Protein AF-A0A7H1JC84-F1 (afdb_monomer)

InterPro domains:
  IPR008407 Branched-chain amino acid transport, AzlD [PF05437] (3-48)

Organism: NCBI:txid383750

pLDDT: mean 79.56, std 14.47, range [38.78, 94.06]

Structure (mmCIF, N/CA/C/O backbone):
data_AF-A0A7H1JC84-F1
#
_entry.id   AF-A0A7H1JC84-F1
#
loop_
_atom_site.group_PDB
_atom_site.id
_atom_site.type_symbol
_atom_site.label_atom_id
_atom_site.label_alt_id
_atom_site.label_comp_id
_atom_site.label_asym_id
_atom_site.label_entity_id
_atom_site.label_seq_id
_atom_site.pdbx_PDB_ins_code
_atom_site.Cartn_x
_atom_site.Cartn_y
_atom_site.Cartn_z
_atom_site.occupancy
_atom_site.B_iso_or_equiv
_atom_site.auth_seq_id
_atom_site.auth_comp_id
_atom_site.auth_asym_id
_atom_site.auth_atom_id
_atom_site.pdbx_PDB_model_num
ATOM 1 N N . MET A 1 1 ? 23.171 -6.701 4.945 1.00 38.78 1 MET A N 1
ATOM 2 C CA . MET A 1 1 ? 21.926 -5.999 4.568 1.00 38.78 1 MET 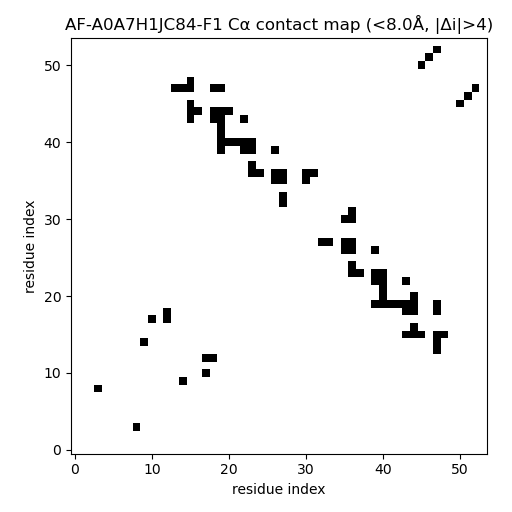A CA 1
ATOM 3 C C . MET A 1 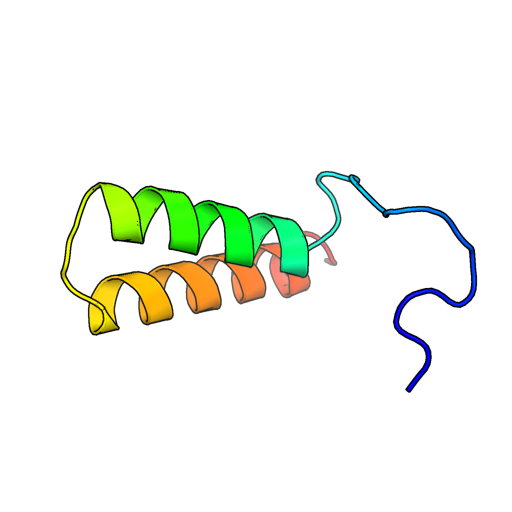1 ? 22.242 -4.518 4.481 1.00 38.78 1 MET A C 1
ATOM 5 O O . MET A 1 1 ? 22.266 -3.842 5.499 1.00 38.78 1 MET A O 1
ATOM 9 N N . THR A 1 2 ? 22.606 -4.031 3.300 1.00 48.50 2 THR A N 1
ATOM 10 C CA . THR A 1 2 ? 22.840 -2.603 3.071 1.00 48.50 2 THR A CA 1
ATOM 11 C C . THR A 1 2 ? 21.506 -1.970 2.703 1.00 48.50 2 THR A C 1
ATOM 13 O O . THR A 1 2 ? 20.922 -2.295 1.676 1.00 48.50 2 THR A O 1
ATOM 16 N N . LEU A 1 3 ? 21.001 -1.097 3.577 1.00 58.56 3 LEU A N 1
ATOM 17 C CA . LEU A 1 3 ? 19.732 -0.387 3.384 1.00 58.56 3 LEU A CA 1
ATOM 18 C C . LEU A 1 3 ? 19.736 0.487 2.113 1.00 58.56 3 LEU A C 1
ATOM 20 O O . LEU A 1 3 ? 18.672 0.773 1.580 1.00 58.56 3 LEU A O 1
ATOM 24 N N . MET A 1 4 ? 20.918 0.867 1.607 1.00 56.41 4 MET A N 1
ATOM 25 C CA . MET A 1 4 ? 21.120 1.667 0.394 1.00 56.41 4 MET A CA 1
ATOM 26 C C . MET A 1 4 ? 22.496 1.371 -0.230 1.00 56.41 4 MET A C 1
ATOM 28 O O . MET A 1 4 ? 23.482 1.987 0.169 1.00 56.41 4 MET A O 1
ATOM 32 N N . PRO A 1 5 ? 22.616 0.451 -1.200 1.00 61.03 5 PRO A N 1
ATOM 33 C CA . PRO A 1 5 ? 23.880 0.236 -1.907 1.00 61.03 5 PRO A CA 1
ATOM 34 C C . PRO A 1 5 ? 24.220 1.358 -2.906 1.00 61.03 5 PRO A C 1
ATOM 36 O O . PRO A 1 5 ? 25.368 1.447 -3.318 1.00 61.03 5 PRO A O 1
ATOM 39 N N . ASN A 1 6 ? 23.258 2.222 -3.268 1.00 62.88 6 ASN A N 1
ATOM 40 C CA . ASN A 1 6 ? 23.423 3.224 -4.329 1.00 62.88 6 ASN A CA 1
ATOM 41 C C . ASN A 1 6 ? 23.144 4.680 -3.892 1.00 62.88 6 ASN A C 1
ATOM 43 O O . ASN A 1 6 ? 23.016 5.535 -4.751 1.00 62.88 6 ASN A O 1
ATOM 47 N N . GLN A 1 7 ? 22.999 4.977 -2.590 1.00 62.91 7 GLN A N 1
ATOM 48 C CA . GLN A 1 7 ? 22.701 6.319 -2.022 1.00 62.91 7 GLN A CA 1
ATOM 49 C C . GLN A 1 7 ? 21.447 7.063 -2.535 1.00 62.91 7 GLN A C 1
ATOM 51 O O . GLN A 1 7 ? 21.111 8.114 -1.992 1.00 62.91 7 GLN A O 1
ATOM 56 N N . TYR A 1 8 ? 20.713 6.525 -3.506 1.00 64.56 8 TYR A N 1
ATOM 57 C CA . TYR A 1 8 ? 19.458 7.098 -3.977 1.00 64.56 8 TYR A CA 1
ATOM 58 C C . TYR A 1 8 ? 18.278 6.434 -3.275 1.00 64.56 8 TYR A C 1
ATOM 60 O O . TYR A 1 8 ? 18.152 5.207 -3.254 1.00 64.56 8 TYR A O 1
ATOM 68 N N . ILE A 1 9 ? 17.395 7.255 -2.705 1.00 60.50 9 ILE A N 1
ATOM 69 C CA . ILE A 1 9 ? 16.052 6.797 -2.373 1.00 60.50 9 ILE A CA 1
ATOM 70 C C . ILE A 1 9 ? 15.315 6.701 -3.700 1.00 60.50 9 ILE A C 1
ATOM 72 O O . ILE A 1 9 ? 15.056 7.717 -4.346 1.00 60.50 9 ILE A O 1
ATOM 76 N N . ASP A 1 10 ? 15.011 5.476 -4.111 1.00 62.75 10 ASP A N 1
ATOM 77 C CA . ASP A 1 10 ? 14.262 5.210 -5.330 1.00 62.75 10 ASP A CA 1
ATOM 78 C C . ASP A 1 10 ? 12.782 5.564 -5.092 1.00 62.75 10 ASP A C 1
ATOM 80 O O . ASP A 1 10 ? 11.928 4.703 -4.860 1.00 62.75 10 ASP A O 1
ATOM 84 N N . PHE A 1 11 ? 12.494 6.873 -5.088 1.00 62.31 11 PHE A N 1
ATOM 85 C CA . PHE A 1 11 ? 11.155 7.477 -5.068 1.00 62.31 11 PHE A CA 1
ATOM 86 C C . PHE A 1 11 ? 10.447 7.324 -6.423 1.00 62.31 11 PHE A C 1
ATOM 88 O O . PHE A 1 11 ? 9.647 8.164 -6.833 1.00 62.31 11 PHE A O 1
ATOM 95 N N . SER A 1 12 ? 10.756 6.260 -7.155 1.00 67.06 12 SER A N 1
ATOM 96 C CA . SER A 1 12 ? 10.043 5.928 -8.370 1.00 67.06 12 SER A CA 1
ATOM 97 C C . SER A 1 12 ? 8.665 5.382 -8.004 1.00 67.06 12 SER A C 1
ATOM 99 O O . SER A 1 12 ? 8.538 4.472 -7.182 1.00 67.06 12 SER A O 1
ATOM 101 N N . LEU A 1 13 ? 7.623 5.904 -8.654 1.00 66.69 13 LEU A N 1
ATOM 102 C CA . LEU A 1 13 ? 6.270 5.336 -8.615 1.00 66.69 13 LEU A CA 1
ATOM 103 C C . LEU A 1 13 ? 6.233 3.888 -9.140 1.00 66.69 13 LEU A C 1
ATOM 105 O O . LEU A 1 13 ? 5.244 3.198 -8.932 1.00 66.69 13 LEU A O 1
ATOM 109 N N . SER A 1 14 ? 7.317 3.403 -9.752 1.00 68.69 14 SER A N 1
ATOM 110 C CA . SER A 1 14 ? 7.503 1.998 -10.119 1.00 68.69 14 SER A CA 1
ATOM 111 C C . SER A 1 14 ? 8.024 1.123 -8.975 1.00 68.69 14 SER A C 1
ATOM 113 O O . SER A 1 14 ? 8.221 -0.071 -9.179 1.00 68.69 14 SER A O 1
ATOM 115 N N . ASN A 1 15 ? 8.286 1.673 -7.784 1.00 80.00 15 ASN A N 1
ATOM 116 C CA . ASN A 1 15 ? 8.737 0.889 -6.641 1.00 80.00 15 ASN A CA 1
ATOM 117 C C . ASN A 1 15 ? 7.526 0.293 -5.895 1.00 80.00 15 ASN A C 1
ATOM 119 O O . ASN A 1 15 ? 6.854 1.005 -5.137 1.00 80.00 15 ASN A O 1
AT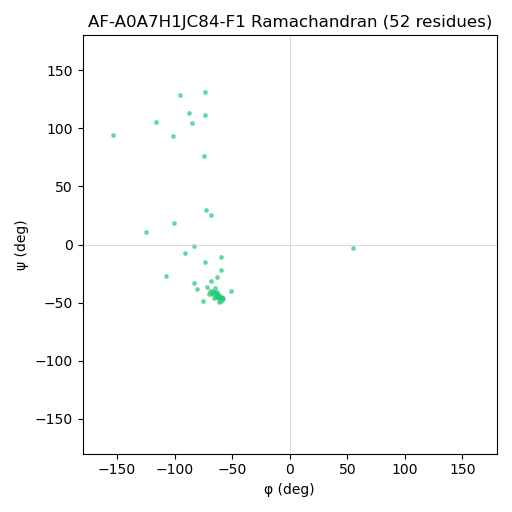OM 123 N N . PRO A 1 16 ? 7.249 -1.018 -6.039 1.00 82.25 16 PRO A N 1
ATOM 124 C CA . PRO A 1 16 ? 6.064 -1.635 -5.449 1.00 82.25 16 PRO A CA 1
ATOM 125 C C . PRO A 1 16 ? 6.072 -1.583 -3.918 1.00 82.25 16 PRO A C 1
ATOM 127 O O . PRO A 1 16 ? 5.010 -1.533 -3.298 1.00 82.25 16 PRO A O 1
ATOM 130 N N . TRP A 1 17 ? 7.255 -1.550 -3.295 1.00 84.69 17 TRP A N 1
ATOM 131 C CA . TRP A 1 17 ? 7.394 -1.437 -1.843 1.00 84.69 17 TRP A CA 1
ATOM 132 C C . TRP A 1 17 ? 6.910 -0.079 -1.336 1.00 84.69 17 TRP A C 1
ATOM 134 O O . TRP A 1 17 ? 6.221 -0.012 -0.320 1.00 84.69 17 TRP A O 1
ATOM 144 N N . LEU A 1 18 ? 7.230 0.992 -2.067 1.00 85.50 18 LEU A N 1
ATOM 145 C CA . LEU A 1 18 ? 6.827 2.350 -1.716 1.00 85.50 18 LEU A CA 1
ATO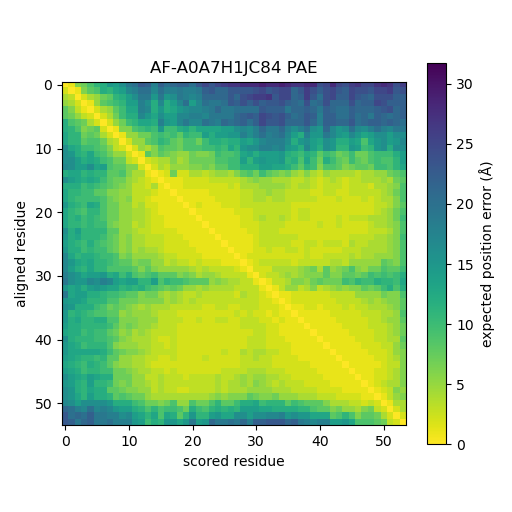M 146 C C . LEU A 1 18 ? 5.319 2.539 -1.907 1.00 85.50 18 LEU A C 1
ATOM 148 O O . LEU A 1 18 ? 4.658 3.073 -1.020 1.00 85.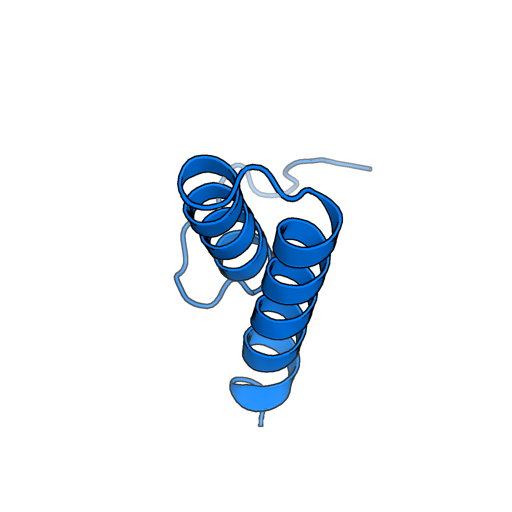50 18 LEU A O 1
ATOM 152 N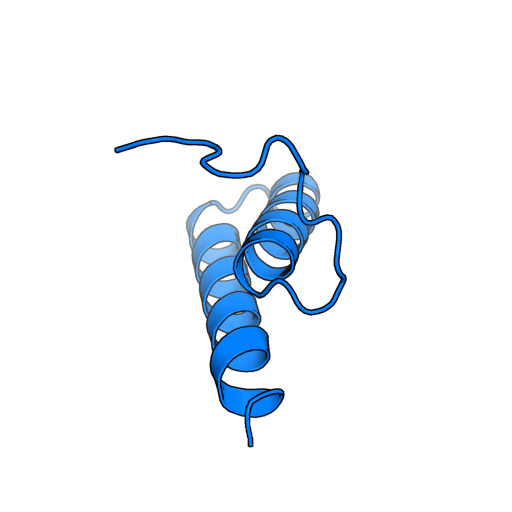 N . LEU A 1 19 ? 4.764 2.020 -3.006 1.00 87.25 19 LEU A N 1
ATOM 153 C CA . LEU A 1 19 ? 3.318 2.020 -3.250 1.00 87.25 19 LEU A CA 1
ATOM 154 C C . LEU A 1 19 ? 2.544 1.245 -2.175 1.00 87.25 19 LEU A C 1
ATOM 156 O O . LEU A 1 19 ? 1.554 1.753 -1.649 1.00 87.25 19 LEU A O 1
ATOM 160 N N . GLY A 1 20 ? 3.007 0.045 -1.811 1.00 90.00 20 GLY A N 1
ATOM 161 C CA . GLY A 1 20 ? 2.384 -0.760 -0.757 1.00 90.00 20 GLY A CA 1
ATOM 162 C C . GLY A 1 20 ? 2.433 -0.076 0.612 1.00 90.00 20 GLY A C 1
ATOM 163 O O . GLY A 1 20 ? 1.419 -0.018 1.310 1.00 90.00 20 GLY A O 1
ATOM 164 N N . ALA A 1 21 ? 3.582 0.502 0.979 1.00 89.38 21 ALA A N 1
ATOM 165 C CA . ALA A 1 21 ? 3.742 1.239 2.232 1.00 89.38 21 ALA A CA 1
ATOM 166 C C . ALA A 1 21 ? 2.869 2.502 2.280 1.00 89.38 21 ALA A C 1
ATOM 168 O O . ALA A 1 21 ? 2.240 2.775 3.302 1.00 89.38 21 ALA A O 1
ATOM 169 N N . LEU A 1 22 ? 2.784 3.245 1.174 1.00 91.12 22 LEU A N 1
ATOM 170 C CA . LEU A 1 22 ? 1.972 4.456 1.081 1.00 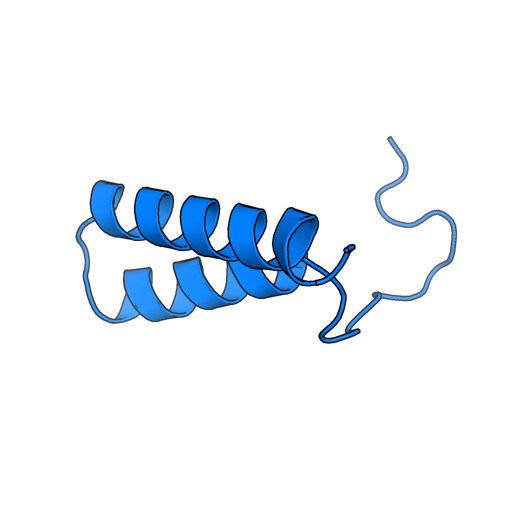91.12 22 LEU A CA 1
ATOM 171 C C . LEU A 1 22 ? 0.475 4.131 1.148 1.00 91.12 22 LEU A C 1
ATOM 173 O O . LEU A 1 22 ? -0.259 4.781 1.890 1.00 91.12 22 LEU A O 1
ATOM 177 N N . ALA A 1 23 ? 0.027 3.080 0.457 1.00 91.06 23 ALA A N 1
ATOM 178 C CA . ALA A 1 23 ? -1.353 2.612 0.541 1.00 91.06 23 ALA A CA 1
ATOM 179 C C . ALA A 1 23 ? -1.720 2.146 1.956 1.00 91.06 23 ALA A C 1
ATOM 181 O O . ALA A 1 23 ? -2.774 2.527 2.466 1.00 91.06 23 ALA A O 1
ATOM 182 N N . ALA A 1 24 ? -0.841 1.382 2.614 1.00 92.38 24 ALA A N 1
ATOM 183 C CA . ALA A 1 24 ? -1.026 0.983 4.007 1.00 92.38 24 ALA A CA 1
ATOM 184 C C . ALA A 1 24 ? -1.079 2.203 4.937 1.00 92.38 24 ALA A C 1
ATOM 186 O O . ALA A 1 24 ? -1.952 2.290 5.792 1.00 92.38 24 ALA A O 1
ATOM 187 N N . PHE A 1 25 ? -0.201 3.186 4.755 1.00 91.50 25 PHE A N 1
ATOM 188 C CA . PHE A 1 25 ? -0.201 4.391 5.579 1.00 91.50 25 PHE A CA 1
ATOM 189 C C . PHE A 1 25 ? -1.513 5.176 5.445 1.00 91.50 25 PHE A C 1
ATOM 191 O O . PHE A 1 25 ? -2.161 5.473 6.449 1.00 91.50 25 PHE A O 1
ATOM 198 N N . VAL A 1 26 ? -1.964 5.433 4.213 1.00 92.44 26 VAL A N 1
ATOM 199 C CA . VAL A 1 26 ? -3.219 6.156 3.951 1.00 92.44 26 VAL A CA 1
ATOM 200 C C . VAL A 1 26 ? -4.424 5.395 4.515 1.00 92.44 26 VAL A C 1
ATOM 202 O O . VAL A 1 26 ? -5.254 5.981 5.214 1.00 92.44 26 VAL A O 1
ATOM 205 N N . PHE A 1 27 ? -4.505 4.081 4.284 1.00 92.00 27 PHE A N 1
ATOM 206 C CA . PHE A 1 27 ? -5.603 3.269 4.815 1.00 92.00 27 PHE A CA 1
ATOM 207 C C . PHE A 1 27 ? -5.563 3.113 6.333 1.00 92.00 27 PHE A C 1
ATOM 209 O O . PHE A 1 27 ? -6.623 3.006 6.940 1.00 92.00 27 PHE A O 1
ATOM 216 N N . GLY A 1 28 ? -4.383 3.102 6.952 1.00 90.31 28 GLY A N 1
ATOM 217 C CA . GLY A 1 28 ? -4.227 3.009 8.404 1.00 90.31 28 GLY A CA 1
ATOM 218 C C . GLY A 1 28 ? -4.627 4.291 9.123 1.00 90.31 28 GLY A C 1
ATOM 219 O O . GLY A 1 28 ? -5.244 4.230 10.185 1.00 90.31 28 GLY A O 1
ATOM 220 N N . VAL A 1 29 ? -4.336 5.448 8.520 1.00 90.94 29 VAL A N 1
ATOM 221 C CA . VAL A 1 29 ? -4.773 6.754 9.038 1.00 90.94 29 VAL A CA 1
ATOM 222 C C . VAL A 1 29 ? -6.287 6.912 8.905 1.00 90.94 29 VAL A C 1
ATOM 224 O O . VAL A 1 29 ? -6.932 7.407 9.827 1.00 90.94 29 VAL A O 1
ATOM 227 N N . TRP A 1 30 ? -6.876 6.462 7.793 1.00 89.69 30 TRP A N 1
ATOM 228 C CA . TRP A 1 30 ? -8.324 6.555 7.597 1.00 89.69 30 TRP A CA 1
ATOM 229 C C . TRP A 1 30 ? -9.091 5.520 8.429 1.00 89.69 30 TRP A C 1
ATOM 231 O O . TRP A 1 30 ? -10.056 5.845 9.123 1.00 89.69 30 TRP A O 1
ATOM 241 N N . ARG A 1 31 ? -8.660 4.260 8.379 1.00 79.50 31 ARG A N 1
ATOM 242 C CA . ARG A 1 31 ? -9.305 3.132 9.045 1.00 79.50 31 ARG A CA 1
ATOM 243 C C . ARG A 1 31 ? -8.336 2.581 10.085 1.00 79.50 31 ARG A C 1
ATOM 245 O O . ARG A 1 31 ? -7.407 1.853 9.752 1.00 79.50 31 ARG A O 1
ATOM 252 N N . GLN A 1 32 ? -8.605 2.853 11.361 1.00 84.44 32 GLN A N 1
ATOM 253 C CA . GLN A 1 32 ? -7.820 2.363 12.510 1.00 84.44 32 GLN A CA 1
ATOM 254 C C . GLN A 1 32 ? -7.938 0.834 12.738 1.00 84.44 32 GLN A C 1
ATOM 256 O O . GLN A 1 32 ? -7.771 0.332 13.846 1.00 84.44 32 GLN A O 1
ATOM 261 N N . GLN A 1 33 ? -8.250 0.066 11.691 1.00 87.81 33 GLN A N 1
ATOM 262 C CA . GLN A 1 33 ? -8.358 -1.388 11.701 1.00 87.81 33 GLN A CA 1
ATOM 263 C C . GLN A 1 33 ? -7.084 -1.987 11.100 1.00 87.81 33 GLN A C 1
ATOM 265 O O . GLN A 1 33 ? -7.000 -2.191 9.890 1.00 87.81 33 GLN A O 1
ATOM 270 N N . GLN A 1 34 ? -6.115 -2.311 11.960 1.00 86.62 34 GLN A N 1
ATOM 271 C CA . GLN A 1 34 ? -4.771 -2.767 11.571 1.00 86.62 34 GLN A CA 1
ATOM 272 C C . GLN A 1 34 ? -4.769 -3.932 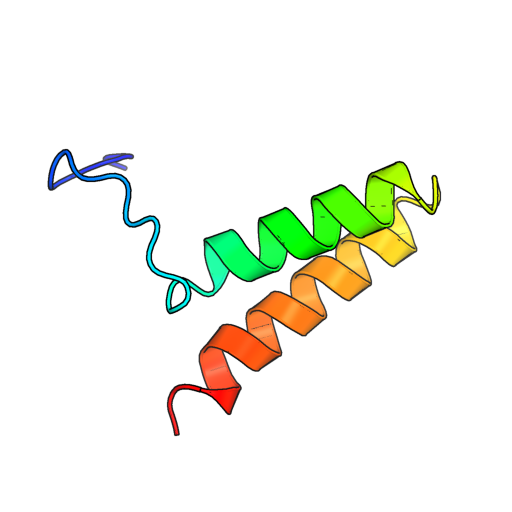10.565 1.00 86.62 34 GLN A C 1
ATOM 274 O O . GLN A 1 34 ? -3.978 -3.931 9.625 1.00 86.62 34 GLN A O 1
ATOM 279 N N . LEU A 1 35 ? -5.676 -4.906 10.714 1.00 91.81 35 LEU A N 1
ATOM 280 C CA . LEU A 1 35 ? -5.776 -6.046 9.792 1.00 91.81 35 LEU A CA 1
ATOM 281 C C . LEU A 1 35 ? -6.136 -5.614 8.363 1.00 91.81 35 LEU A C 1
ATOM 283 O O . LEU A 1 35 ? -5.539 -6.101 7.405 1.00 91.81 35 LEU A O 1
ATOM 287 N N . LEU A 1 36 ? -7.075 -4.675 8.221 1.00 88.19 36 LEU A N 1
ATOM 288 C CA . LEU A 1 36 ? -7.485 -4.139 6.922 1.00 88.19 36 LEU A CA 1
ATOM 289 C C . LEU A 1 36 ? -6.349 -3.345 6.281 1.00 88.19 36 LEU A C 1
ATOM 291 O O . LEU A 1 36 ? -6.094 -3.483 5.089 1.00 88.19 36 LEU A O 1
ATOM 295 N N . THR A 1 37 ? -5.624 -2.570 7.084 1.00 92.00 37 THR A N 1
ATOM 296 C CA . THR A 1 37 ? -4.451 -1.818 6.641 1.00 92.00 37 THR A CA 1
ATOM 297 C C . THR A 1 37 ? -3.372 -2.729 6.057 1.00 92.00 37 THR A C 1
ATOM 299 O O . THR A 1 37 ? -2.852 -2.458 4.973 1.00 92.00 37 THR A O 1
ATOM 302 N N . ILE A 1 38 ? -3.065 -3.832 6.747 1.00 91.25 38 ILE A N 1
ATOM 303 C CA . ILE A 1 38 ? -2.071 -4.811 6.295 1.00 91.25 38 ILE A CA 1
ATOM 304 C C . ILE A 1 38 ? -2.545 -5.503 5.015 1.00 91.25 38 ILE A C 1
ATOM 306 O O . ILE A 1 38 ? -1.776 -5.597 4.060 1.00 91.25 38 ILE A O 1
ATOM 310 N N . GLN A 1 39 ? -3.807 -5.942 4.956 1.00 94.06 39 GLN A N 1
ATOM 311 C CA . GLN A 1 39 ? -4.356 -6.579 3.755 1.00 94.06 39 GLN A CA 1
ATOM 312 C C . GLN A 1 39 ? -4.295 -5.658 2.534 1.00 94.06 39 GLN A C 1
ATOM 314 O O .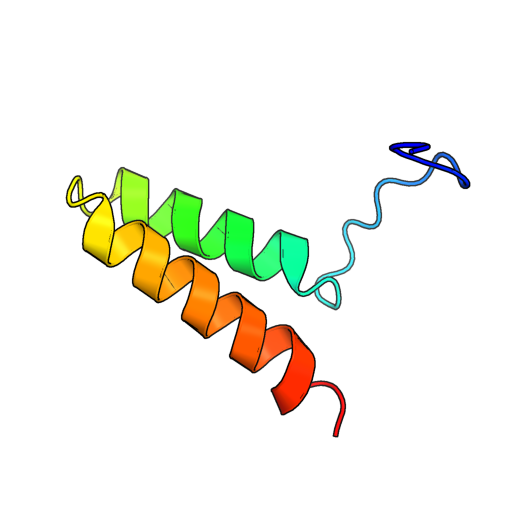 GLN A 1 39 ? -3.852 -6.088 1.470 1.00 94.06 39 GLN A O 1
ATOM 319 N N . VAL A 1 40 ? -4.688 -4.391 2.688 1.00 92.56 40 VAL A N 1
ATOM 320 C CA . VAL A 1 40 ? -4.637 -3.406 1.601 1.00 92.56 40 VAL A CA 1
ATOM 321 C C . VAL A 1 40 ? -3.195 -3.137 1.168 1.00 92.56 40 VAL A C 1
ATOM 323 O O . VAL A 1 40 ? -2.913 -3.152 -0.028 1.00 92.56 40 VAL A O 1
ATOM 326 N N . GLY A 1 41 ? -2.268 -2.961 2.115 1.00 92.25 41 GLY A N 1
ATOM 327 C CA . GLY A 1 41 ? -0.849 -2.764 1.807 1.00 92.25 41 GLY A CA 1
ATOM 328 C C . GLY A 1 41 ? -0.244 -3.924 1.014 1.00 92.25 41 GLY A C 1
ATOM 329 O O . GLY A 1 41 ? 0.425 -3.706 0.003 1.00 92.25 41 GLY A O 1
ATOM 330 N N . VAL A 1 42 ? -0.527 -5.162 1.430 1.00 92.56 42 VAL A N 1
ATOM 331 C CA . VAL A 1 42 ? -0.053 -6.374 0.743 1.00 92.56 42 VAL A CA 1
ATOM 332 C C . VAL A 1 42 ? -0.702 -6.522 -0.636 1.00 92.56 42 VAL A C 1
ATOM 334 O O . VAL A 1 42 ? 0.001 -6.834 -1.596 1.00 92.56 42 VAL A O 1
ATOM 337 N N . LEU A 1 43 ? -2.005 -6.255 -0.775 1.00 93.62 43 LEU A N 1
ATOM 338 C CA . LEU A 1 43 ? -2.693 -6.290 -2.072 1.00 93.62 43 LEU A CA 1
ATOM 339 C C . LEU A 1 43 ? -2.086 -5.294 -3.062 1.00 93.62 43 LEU A C 1
ATOM 341 O O . LEU A 1 43 ? -1.761 -5.671 -4.187 1.00 93.62 43 LEU A O 1
ATOM 345 N N . VAL A 1 44 ? -1.887 -4.044 -2.639 1.00 91.56 44 VAL A N 1
ATOM 346 C CA . VAL A 1 44 ? -1.292 -3.005 -3.489 1.00 91.56 44 VAL A CA 1
ATOM 347 C C . VAL A 1 44 ? 0.142 -3.362 -3.864 1.00 91.56 44 VAL A C 1
ATOM 349 O O . VAL A 1 44 ? 0.514 -3.217 -5.025 1.00 91.56 44 VAL A O 1
ATOM 352 N N . PHE A 1 45 ? 0.928 -3.896 -2.926 1.00 90.69 45 PHE A N 1
ATOM 353 C CA . PHE A 1 45 ? 2.270 -4.391 -3.223 1.00 90.69 45 PHE A CA 1
ATOM 354 C C . PHE A 1 45 ? 2.256 -5.484 -4.301 1.00 90.69 45 PHE A C 1
ATOM 356 O O . PHE A 1 45 ? 3.038 -5.420 -5.248 1.00 90.69 45 PHE A O 1
ATOM 363 N N . PHE A 1 46 ? 1.365 -6.474 -4.184 1.00 89.94 46 PHE A N 1
ATOM 364 C CA . PHE A 1 46 ? 1.253 -7.555 -5.165 1.00 89.94 46 PHE A CA 1
ATOM 365 C C . PHE A 1 46 ? 0.824 -7.035 -6.539 1.00 89.94 46 PHE A C 1
ATOM 367 O O . PHE A 1 46 ? 1.442 -7.388 -7.541 1.00 89.94 46 PHE A O 1
ATOM 374 N N . VAL A 1 47 ? -0.179 -6.159 -6.601 1.00 89.44 47 VAL A N 1
ATOM 375 C CA . VAL A 1 47 ? -0.621 -5.550 -7.865 1.00 89.44 47 VAL A CA 1
ATOM 376 C C . VAL A 1 47 ? 0.502 -4.729 -8.497 1.00 89.44 47 VAL A C 1
ATOM 378 O O . VAL A 1 47 ? 0.775 -4.879 -9.685 1.00 89.44 47 VAL A O 1
ATOM 381 N N . ALA A 1 48 ? 1.207 -3.917 -7.712 1.00 86.38 48 ALA A N 1
ATOM 382 C CA . ALA A 1 48 ? 2.321 -3.121 -8.210 1.00 86.38 48 ALA A CA 1
ATOM 383 C C . ALA A 1 48 ? 3.493 -3.994 -8.684 1.00 86.38 48 ALA A C 1
ATOM 385 O O . ALA A 1 48 ? 4.132 -3.680 -9.682 1.00 86.38 48 ALA A O 1
ATOM 386 N N . LYS A 1 49 ? 3.781 -5.102 -7.994 1.00 82.94 49 LYS A N 1
ATOM 387 C CA . LYS A 1 49 ? 4.926 -5.957 -8.323 1.00 82.94 49 LYS A CA 1
ATOM 388 C C . LYS A 1 49 ? 4.665 -6.913 -9.484 1.00 82.94 49 LYS A C 1
ATOM 390 O O . LYS A 1 49 ? 5.576 -7.151 -10.266 1.00 82.94 49 LYS A O 1
ATOM 395 N N . TYR A 1 50 ? 3.461 -7.469 -9.583 1.00 83.12 50 TYR A N 1
ATOM 396 C CA . TYR A 1 50 ? 3.134 -8.503 -10.570 1.00 83.12 50 TYR A CA 1
ATOM 397 C C . TYR A 1 50 ? 2.240 -7.997 -11.704 1.00 83.12 50 TYR A C 1
ATOM 399 O O . TYR A 1 50 ? 2.304 -8.538 -12.800 1.00 83.12 50 TYR A O 1
ATOM 407 N N . GLY A 1 51 ? 1.428 -6.964 -11.468 1.00 77.38 51 GLY A N 1
ATOM 408 C CA . GLY A 1 51 ? 0.539 -6.384 -12.479 1.00 77.38 51 GLY A CA 1
ATOM 409 C C . GLY A 1 51 ? 1.216 -5.364 -13.395 1.00 77.38 51 GLY A C 1
ATOM 410 O O . GLY A 1 51 ? 0.870 -5.295 -14.565 1.00 77.38 51 GLY A O 1
ATOM 411 N N . PHE A 1 52 ? 2.192 -4.600 -12.891 1.00 68.19 52 PHE A N 1
ATOM 412 C CA . PHE A 1 52 ? 2.979 -3.655 -13.703 1.00 68.19 52 PHE A CA 1
ATOM 413 C C . PHE A 1 52 ? 4.259 -4.267 -14.298 1.00 68.19 52 PHE A C 1
ATOM 415 O O . PHE A 1 52 ? 4.934 -3.610 -15.083 1.00 68.19 52 PHE A O 1
ATOM 422 N N . SER A 1 53 ? 4.618 -5.499 -13.916 1.00 59.03 53 SER A N 1
ATOM 423 C CA . SER A 1 53 ? 5.832 -6.193 -14.382 1.00 59.03 53 SER A CA 1
ATOM 424 C C . SER A 1 53 ? 5.562 -7.227 -15.491 1.00 59.03 53 SER A C 1
ATOM 426 O O . SER A 1 53 ? 6.392 -8.115 -15.699 1.00 59.03 53 SER A O 1
ATOM 428 N N . LEU A 1 54 ? 4.411 -7.135 -16.163 1.00 48.69 54 LEU A N 1
ATOM 429 C CA . LEU A 1 54 ? 3.959 -7.997 -17.260 1.00 48.69 54 LEU A CA 1
ATOM 430 C C . LEU A 1 54 ? 3.896 -7.160 -18.542 1.00 48.69 54 LEU A C 1
ATOM 432 O O . LEU A 1 54 ? 4.358 -7.665 -19.587 1.00 48.69 54 LEU A O 1
#

Mean predicted aligned error: 7.81 Å

Nearest PDB structures (foldseek):
  8eau-assembly1_p  TM=8.875E-01  e=3.449E+00  Saccharomyces cerevisiae
  8j9j-assembly1_E7  TM=7.799E-01  e=6.707E+00  Euglena gracilis

Sequence (54 aa):
MTLMPNQYIDFSLSNPWLLGALAAFVFGVWRQQQLLTIQVGVLVFFVAKYGFSL

Foldseek 3Di:
DPPDPPPDDCPDPLQLLVQLVVQLVVCCVVDVPNVVSNVRSVVSSCCSVPVVVD

Secondary structure (DSSP, 8-state):
--S-SSS-----TT-HHHHHHHHHHHHHHH---HHHHHHHHHHHHHIIIIIS--

Radius of gyration: 12.62 Å; Cα contacts (8 Å, |Δi|>4): 47; chains: 1; bounding box: 33×16×30 Å

Solvent-accessible surface area (backbone atoms only — not comparable to full-atom values): 3167 Å² total; per-residue (Å²): 136,75,96,58,90,75,82,64,81,76,82,49,92,82,31,24,69,59,53,9,51,50,49,19,49,56,41,36,72,74,39,86,44,65,70,59,17,50,50,50,14,52,51,44,22,49,45,44,54,59,64,74,70,113